Protein AF-A0A821NCU7-F1 (afdb_monomer_lite)

Secondary structure (DSSP, 8-state):
-HHHHHHHHS--SS--TTGGGTHHHHHHHHHHHHHHHHHHHHHHHH-TTTTTGGGGHHHHHHHHHHHHHTT-------PPPTTSTTSHHHHHHHHHHHHHHHHHH-S-S----------

Radius of gyration: 20.73 Å; chains: 1; bounding box: 46×31×50 Å

Structure (mmCIF, N/CA/C/O backbone):
data_AF-A0A821NCU7-F1
#
_entry.id   AF-A0A821NCU7-F1
#
loop_
_atom_site.group_PDB
_atom_site.id
_atom_site.type_symbol
_atom_site.label_atom_id
_atom_site.label_alt_id
_atom_site.label_comp_id
_atom_site.label_asym_id
_atom_site.label_entity_id
_atom_site.label_seq_id
_atom_site.pdbx_PDB_ins_code
_atom_site.Cartn_x
_atom_site.Cartn_y
_atom_site.Cartn_z
_atom_site.occupancy
_atom_site.B_iso_or_equiv
_atom_site.auth_seq_id
_atom_site.auth_comp_id
_atom_site.auth_asym_id
_atom_site.auth_atom_id
_atom_site.pdbx_PDB_model_num
ATOM 1 N N . MET A 1 1 ? 5.278 -7.206 11.286 1.00 78.31 1 MET A N 1
ATOM 2 C CA . MET A 1 1 ? 4.587 -5.955 11.686 1.00 78.31 1 MET A CA 1
ATOM 3 C C . MET A 1 1 ? 3.102 -5.988 11.331 1.00 78.31 1 MET A C 1
ATOM 5 O O . MET A 1 1 ? 2.288 -5.889 12.236 1.00 78.31 1 MET A O 1
ATOM 9 N N . LEU A 1 2 ? 2.745 -6.231 10.062 1.00 85.12 2 LEU A N 1
ATOM 10 C CA . LEU A 1 2 ? 1.350 -6.344 9.605 1.00 85.12 2 LEU A CA 1
ATOM 11 C C . LEU A 1 2 ? 0.506 -7.323 10.446 1.00 85.12 2 LEU A C 1
ATOM 13 O O . LEU A 1 2 ? -0.568 -6.961 10.904 1.00 85.12 2 LEU A O 1
ATOM 17 N N . GLN A 1 3 ? 1.008 -8.536 10.701 1.00 87.50 3 GLN A N 1
ATOM 18 C CA . GLN A 1 3 ? 0.285 -9.554 11.481 1.00 87.50 3 GLN A CA 1
ATOM 19 C C . GLN A 1 3 ? -0.026 -9.100 12.917 1.00 87.50 3 GLN A C 1
ATOM 21 O O . GLN A 1 3 ? -1.119 -9.343 13.418 1.00 87.50 3 GLN A O 1
ATOM 26 N N . PHE A 1 4 ? 0.905 -8.389 13.560 1.00 89.44 4 PHE A N 1
ATOM 27 C CA . PHE A 1 4 ? 0.710 -7.846 14.906 1.00 89.44 4 PHE A CA 1
ATOM 28 C C . PHE A 1 4 ? -0.384 -6.772 14.933 1.00 89.44 4 PHE A C 1
ATOM 30 O O . PHE A 1 4 ? -1.252 -6.784 15.805 1.00 89.44 4 PHE A O 1
ATOM 37 N N . TYR A 1 5 ? -0.368 -5.860 13.960 1.00 89.06 5 TYR A N 1
ATOM 38 C CA . TYR A 1 5 ? -1.393 -4.827 13.850 1.00 89.06 5 TYR A CA 1
ATOM 39 C C . TYR A 1 5 ? -2.756 -5.396 13.458 1.00 89.06 5 TYR A C 1
ATOM 41 O O . TYR A 1 5 ? -3.755 -5.012 14.056 1.00 89.06 5 TYR A O 1
ATOM 49 N N . SER A 1 6 ? -2.790 -6.368 12.544 1.00 87.69 6 SER A N 1
ATOM 50 C CA . SER A 1 6 ? -4.005 -7.111 12.198 1.00 87.69 6 SER A CA 1
ATOM 51 C C . SER A 1 6 ? -4.621 -7.751 13.444 1.00 87.69 6 SER A C 1
ATOM 53 O O . SER A 1 6 ? -5.773 -7.483 13.764 1.00 87.69 6 SER A O 1
ATOM 55 N N . TYR A 1 7 ? -3.824 -8.465 14.247 1.00 88.38 7 TYR A N 1
ATOM 56 C CA . TYR A 1 7 ? -4.281 -9.060 15.507 1.00 88.38 7 TYR A CA 1
ATOM 57 C C . TYR A 1 7 ? -4.882 -8.036 16.489 1.00 88.38 7 TYR A C 1
ATOM 59 O O . TYR A 1 7 ? -5.853 -8.356 17.182 1.00 88.38 7 TYR A O 1
ATOM 67 N N . ARG A 1 8 ? -4.331 -6.814 16.551 1.00 85.75 8 ARG A N 1
ATOM 68 C CA . ARG A 1 8 ? -4.850 -5.720 17.394 1.00 85.75 8 ARG A CA 1
ATOM 69 C C . ARG A 1 8 ? -6.126 -5.068 16.856 1.00 85.75 8 ARG A C 1
ATOM 71 O O . ARG A 1 8 ? -6.883 -4.546 17.668 1.00 85.75 8 ARG A O 1
ATOM 78 N N . LEU A 1 9 ? -6.337 -5.076 15.541 1.00 87.44 9 LEU A N 1
ATOM 79 C CA . LEU A 1 9 ? -7.515 -4.506 14.872 1.00 87.44 9 LEU A CA 1
ATOM 80 C C . LEU A 1 9 ? -8.685 -5.495 14.755 1.00 87.44 9 LEU A C 1
ATOM 82 O O . LEU A 1 9 ? -9.778 -5.109 14.355 1.00 87.44 9 LEU A O 1
ATOM 86 N N . VAL A 1 10 ? -8.479 -6.772 15.089 1.00 89.00 10 VAL A N 1
ATOM 87 C CA . VAL A 1 10 ? -9.566 -7.757 15.143 1.00 89.00 10 VAL A CA 1
ATOM 88 C C . VAL A 1 10 ? -10.556 -7.383 16.248 1.00 89.00 10 VAL A C 1
ATOM 90 O O . VAL A 1 10 ? -10.185 -7.288 17.423 1.00 89.00 10 VAL A O 1
ATOM 93 N N . ILE A 1 11 ? -11.828 -7.249 15.868 1.00 84.81 11 ILE A N 1
ATOM 94 C CA . ILE A 1 11 ? -12.949 -7.029 16.786 1.00 84.81 11 ILE A CA 1
ATOM 95 C C . ILE A 1 11 ? -13.164 -8.296 17.620 1.00 84.81 11 ILE A C 1
ATOM 97 O O . ILE A 1 11 ? -13.248 -9.404 17.091 1.00 84.81 11 ILE A O 1
ATOM 101 N N . ARG A 1 12 ? -13.255 -8.132 18.940 1.00 85.12 12 ARG A N 1
ATOM 102 C CA . ARG A 1 12 ? -13.517 -9.212 19.902 1.00 85.12 12 ARG A CA 1
ATOM 103 C C . ARG A 1 12 ? -14.671 -8.816 20.804 1.00 85.12 12 ARG A C 1
ATOM 105 O O . ARG A 1 12 ? -14.935 -7.631 20.979 1.00 85.12 12 ARG A O 1
ATOM 112 N N . GLN A 1 13 ? -15.306 -9.805 21.429 1.00 80.56 13 GLN A N 1
ATOM 113 C CA . GLN A 1 13 ? -16.381 -9.556 22.399 1.00 80.56 13 GLN A CA 1
ATOM 114 C C . GLN A 1 13 ? -15.888 -8.933 23.719 1.00 80.56 13 GLN A C 1
ATOM 116 O O . GLN A 1 13 ? -16.686 -8.508 24.545 1.00 80.56 13 GLN A O 1
ATOM 121 N N . THR A 1 14 ? -14.574 -8.847 23.923 1.00 83.38 14 THR A N 1
ATOM 122 C CA . THR A 1 14 ? -13.957 -8.178 25.073 1.00 83.38 14 THR A CA 1
ATOM 123 C C . THR A 1 14 ? -13.810 -6.677 24.836 1.00 83.38 14 THR A C 1
ATOM 125 O O . THR A 1 14 ? -13.490 -6.256 23.722 1.00 83.38 14 THR A O 1
ATOM 128 N N . PHE A 1 15 ? -13.928 -5.870 25.896 1.00 82.25 15 PHE A N 1
ATOM 129 C CA . PHE A 1 15 ? -13.665 -4.432 25.819 1.00 82.25 15 PHE A CA 1
ATOM 130 C C . PHE A 1 15 ? -12.249 -4.148 25.293 1.00 82.25 15 PHE A C 1
ATOM 132 O O . PHE A 1 15 ? -11.258 -4.666 25.808 1.00 82.25 15 PHE A O 1
ATOM 139 N N . SER A 1 16 ? -12.155 -3.308 24.262 1.00 82.31 16 SER A N 1
ATOM 140 C CA . SER A 1 16 ? -10.890 -2.892 23.663 1.00 82.31 16 SER A CA 1
ATOM 141 C C . SER A 1 16 ? -10.848 -1.375 23.571 1.00 82.31 16 SER A C 1
ATOM 143 O O . SER A 1 16 ? -11.503 -0.788 22.713 1.00 82.31 16 SER A O 1
ATOM 145 N N . ALA A 1 17 ? -10.044 -0.738 24.425 1.00 83.81 17 ALA A N 1
ATOM 146 C CA . ALA A 1 17 ? -9.926 0.721 24.485 1.00 83.81 17 ALA A CA 1
ATOM 147 C C . ALA A 1 17 ? -9.634 1.364 23.116 1.00 83.81 17 ALA A C 1
ATOM 149 O O . ALA A 1 17 ? -10.113 2.452 22.830 1.00 83.81 17 ALA A O 1
ATOM 150 N N . ILE A 1 18 ? -8.900 0.661 22.247 1.00 85.06 18 ILE A N 1
ATOM 151 C CA . ILE A 1 18 ? -8.548 1.115 20.896 1.00 85.06 18 ILE A CA 1
ATOM 152 C C . ILE A 1 18 ? -9.795 1.269 20.018 1.00 85.06 18 ILE A C 1
ATOM 154 O O . ILE A 1 18 ? -9.925 2.273 19.331 1.00 85.06 18 ILE A O 1
ATOM 158 N N . HIS A 1 19 ? -10.713 0.300 20.055 1.00 87.06 19 HIS A N 1
ATOM 159 C CA . HIS A 1 19 ? -11.906 0.289 19.203 1.00 87.06 19 HIS A CA 1
ATOM 160 C C . HIS A 1 19 ? -12.963 1.300 19.670 1.00 87.06 19 HIS A C 1
ATOM 162 O O . HIS A 1 19 ? -13.675 1.870 18.849 1.00 87.06 19 HIS A O 1
ATOM 168 N N . TYR A 1 20 ? -13.032 1.573 20.976 1.00 87.44 20 TYR A N 1
ATOM 169 C CA . TYR A 1 20 ? -13.967 2.549 21.548 1.00 87.44 20 TYR A CA 1
ATOM 170 C C . TYR A 1 20 ? -13.463 4.001 21.486 1.00 87.44 20 TYR A C 1
ATOM 172 O O . TYR A 1 20 ? -14.191 4.920 21.849 1.00 87.44 20 TYR A O 1
ATOM 180 N N . ALA A 1 21 ? -12.241 4.242 21.000 1.00 86.44 21 ALA A N 1
ATOM 181 C CA . ALA A 1 21 ? -11.626 5.570 20.993 1.00 86.44 21 ALA A CA 1
ATOM 182 C C . ALA A 1 21 ? -12.135 6.513 19.872 1.00 86.44 21 ALA A C 1
ATOM 184 O O . ALA A 1 21 ? -11.690 7.660 19.782 1.00 86.44 21 ALA A O 1
ATOM 185 N N . GLY A 1 22 ? -13.046 6.065 18.997 1.00 88.00 22 GLY A N 1
ATOM 186 C CA . GLY A 1 22 ? -13.684 6.908 17.974 1.00 88.00 22 GLY A CA 1
ATOM 187 C C . GLY A 1 22 ? -12.685 7.547 16.997 1.00 88.00 22 GLY A C 1
ATOM 188 O O . GLY A 1 22 ? -12.010 6.851 16.246 1.00 88.00 22 GLY A O 1
ATOM 189 N N . LYS A 1 23 ? -12.541 8.880 17.000 1.00 91.00 23 LYS A N 1
ATOM 190 C CA . LYS A 1 23 ? -11.585 9.586 16.114 1.00 91.00 23 LYS A CA 1
ATOM 191 C C . LYS A 1 23 ? -10.128 9.160 16.337 1.00 91.00 23 LYS A C 1
ATOM 193 O O . LYS A 1 23 ? -9.365 9.048 15.380 1.00 91.00 23 LYS A O 1
ATOM 198 N N . LEU A 1 24 ? -9.749 8.862 17.581 1.00 90.88 24 LEU A N 1
ATOM 199 C CA . LEU A 1 24 ? -8.412 8.348 17.906 1.00 90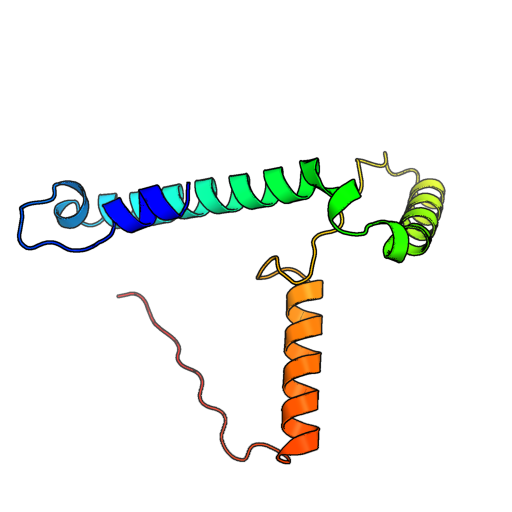.88 24 LEU A CA 1
ATOM 200 C C . LEU A 1 24 ? -8.164 6.972 17.272 1.00 90.88 24 LEU A C 1
ATOM 202 O O . LEU A 1 24 ? -7.036 6.668 16.893 1.00 90.88 24 LEU A O 1
ATOM 206 N N . PHE A 1 25 ? -9.212 6.158 17.104 1.00 89.81 25 PHE A N 1
ATOM 207 C CA . PHE A 1 25 ? -9.115 4.881 16.397 1.00 89.81 25 PHE A CA 1
ATOM 208 C C . PHE A 1 25 ? -8.793 5.083 14.914 1.00 89.81 25 PHE A C 1
ATOM 210 O O . PHE A 1 25 ? -7.908 4.419 14.380 1.00 89.81 25 PHE A O 1
ATOM 217 N N . GLN A 1 26 ? -9.452 6.044 14.261 1.00 90.69 26 GLN A N 1
ATOM 218 C CA . GLN A 1 26 ? -9.179 6.381 12.860 1.00 90.69 26 GLN A CA 1
ATOM 219 C C . GLN A 1 26 ? -7.731 6.856 12.676 1.00 90.69 26 GLN A C 1
ATOM 221 O O . GLN A 1 26 ? -7.027 6.365 11.795 1.00 90.69 26 GLN A O 1
ATOM 226 N N . GLN A 1 27 ? -7.251 7.743 13.554 1.00 92.75 27 GLN A N 1
ATOM 227 C CA . GLN A 1 27 ? -5.857 8.193 13.534 1.00 92.75 27 GLN A CA 1
ATOM 228 C C . GLN A 1 27 ? -4.879 7.031 13.755 1.00 92.75 27 GLN A C 1
ATOM 230 O O . GLN A 1 27 ? -3.869 6.932 13.059 1.00 92.75 27 GLN A O 1
ATOM 235 N N . TYR A 1 28 ? -5.192 6.127 14.688 1.00 91.06 28 TYR A N 1
ATOM 236 C CA . TYR A 1 28 ? -4.394 4.931 14.934 1.00 91.06 28 TYR A CA 1
ATOM 237 C C . TYR A 1 28 ? -4.297 4.040 13.689 1.00 91.06 28 TYR A C 1
ATOM 239 O O . TYR A 1 28 ? -3.202 3.594 13.358 1.00 91.06 28 TYR A O 1
ATOM 247 N N . ILE A 1 29 ? -5.402 3.816 12.968 1.00 91.31 29 ILE A N 1
ATOM 248 C CA . ILE A 1 29 ? -5.397 3.030 11.723 1.00 91.31 29 ILE A CA 1
ATOM 249 C C . ILE A 1 29 ? -4.456 3.654 10.687 1.00 91.31 29 ILE A C 1
ATOM 251 O O . ILE A 1 29 ? -3.634 2.944 10.107 1.00 91.31 29 ILE A O 1
ATOM 255 N N . VAL A 1 30 ? -4.548 4.970 10.473 1.00 92.94 30 VAL A N 1
ATOM 256 C CA . VAL A 1 30 ? -3.707 5.675 9.495 1.00 92.94 30 VAL A CA 1
ATOM 257 C C . VAL A 1 30 ? -2.228 5.585 9.878 1.00 92.94 30 VAL A C 1
ATOM 259 O O . VAL A 1 30 ? -1.397 5.239 9.041 1.00 92.94 30 VAL A O 1
ATOM 262 N N . ASP A 1 31 ? -1.889 5.818 11.146 1.00 92.81 31 ASP A N 1
ATOM 263 C CA . ASP A 1 31 ? -0.508 5.727 11.637 1.00 92.81 31 ASP A CA 1
ATOM 264 C C . ASP A 1 31 ? 0.062 4.302 11.499 1.00 92.81 31 ASP A C 1
ATOM 266 O O . ASP A 1 31 ? 1.186 4.094 11.036 1.00 92.81 31 ASP A O 1
ATOM 270 N N . VAL A 1 32 ? -0.741 3.288 11.828 1.00 92.44 32 VAL A N 1
ATOM 271 C CA . VAL A 1 32 ? -0.391 1.873 11.648 1.00 92.44 32 VAL A CA 1
ATOM 272 C C . VAL A 1 32 ? -0.154 1.523 10.178 1.00 92.44 32 VAL A C 1
ATOM 274 O O . VAL A 1 32 ? 0.799 0.797 9.865 1.00 92.44 32 VAL A O 1
ATOM 277 N N . TYR A 1 33 ? -0.994 2.034 9.278 1.00 90.31 33 TYR A N 1
ATOM 278 C CA . TYR A 1 33 ? -0.842 1.842 7.840 1.00 90.31 33 TYR A CA 1
ATOM 279 C C . TYR A 1 33 ? 0.476 2.444 7.344 1.00 90.31 33 TYR A C 1
ATOM 281 O O . TYR A 1 33 ? 1.288 1.728 6.759 1.00 90.31 33 TYR A O 1
ATOM 289 N N . VAL A 1 34 ? 0.748 3.712 7.671 1.00 92.19 34 VAL A N 1
ATOM 290 C CA . VAL A 1 34 ? 1.984 4.406 7.270 1.00 92.19 34 VAL A CA 1
ATOM 291 C C . VAL A 1 34 ? 3.223 3.677 7.794 1.00 92.19 34 VAL A C 1
ATOM 293 O O . VAL A 1 34 ? 4.170 3.452 7.042 1.00 92.19 34 VAL A O 1
ATOM 296 N N . LYS A 1 35 ? 3.212 3.222 9.054 1.00 92.69 35 LYS A N 1
ATOM 297 C CA . LYS A 1 35 ? 4.311 2.424 9.632 1.00 92.69 35 LYS A CA 1
ATOM 298 C C . LYS A 1 35 ? 4.535 1.114 8.887 1.00 92.69 35 LYS A C 1
ATOM 300 O O . LYS A 1 35 ? 5.677 0.709 8.663 1.00 92.69 35 LYS A O 1
ATOM 305 N N . THR A 1 36 ? 3.453 0.441 8.513 1.00 91.50 36 THR A N 1
ATOM 306 C CA . THR A 1 36 ? 3.533 -0.832 7.797 1.00 91.50 36 THR A CA 1
ATOM 307 C C . THR A 1 36 ? 4.065 -0.638 6.381 1.00 91.50 36 THR A C 1
ATOM 309 O O . THR A 1 36 ? 4.966 -1.371 5.971 1.00 91.50 36 THR A O 1
ATOM 312 N N . GLU A 1 37 ? 3.576 0.370 5.660 1.00 88.62 37 GLU A N 1
ATOM 313 C CA . GLU A 1 37 ? 4.052 0.704 4.315 1.00 88.62 37 GLU A CA 1
ATOM 314 C C . GLU A 1 37 ? 5.512 1.158 4.320 1.00 88.62 37 GLU A C 1
ATOM 316 O O . GLU A 1 37 ? 6.307 0.684 3.508 1.00 88.62 37 GLU A O 1
ATOM 321 N N . GLN A 1 38 ? 5.922 1.963 5.303 1.00 90.50 38 GLN A N 1
ATOM 322 C CA . GLN A 1 38 ? 7.323 2.341 5.473 1.00 90.50 38 GLN A CA 1
ATOM 323 C C . GLN A 1 38 ? 8.228 1.117 5.665 1.00 90.50 38 GLN A C 1
ATOM 325 O O . GLN A 1 38 ? 9.321 1.051 5.103 1.00 90.50 38 GLN A O 1
ATOM 330 N N . ASN A 1 39 ? 7.773 0.119 6.428 1.00 90.38 39 ASN A N 1
ATOM 331 C CA . ASN A 1 39 ? 8.518 -1.121 6.628 1.00 90.38 39 ASN A CA 1
ATOM 332 C C . ASN A 1 39 ? 8.625 -1.941 5.326 1.00 90.38 39 ASN A C 1
ATOM 334 O O . ASN A 1 39 ? 9.694 -2.453 4.996 1.00 90.38 39 ASN A O 1
ATOM 338 N N . ARG A 1 40 ? 7.553 -2.002 4.524 1.00 87.56 40 ARG A N 1
ATOM 339 C CA . ARG A 1 40 ? 7.582 -2.640 3.194 1.00 87.56 40 ARG A CA 1
ATOM 340 C C . ARG A 1 40 ? 8.551 -1.930 2.248 1.00 87.56 40 ARG A C 1
ATOM 342 O O . ARG A 1 40 ? 9.354 -2.589 1.590 1.00 87.56 40 ARG A O 1
ATOM 349 N N . LEU A 1 41 ? 8.536 -0.598 2.214 1.00 87.12 41 LEU A N 1
ATOM 350 C CA . LEU A 1 41 ? 9.481 0.195 1.423 1.00 87.12 41 LEU A CA 1
ATOM 351 C C . LEU A 1 41 ? 10.928 -0.015 1.882 1.00 87.12 41 LEU A C 1
ATOM 353 O O . LEU A 1 41 ? 11.819 -0.193 1.050 1.00 87.12 41 LEU A O 1
ATOM 357 N N . ALA A 1 42 ? 11.171 -0.061 3.194 1.00 89.38 42 ALA A N 1
ATOM 358 C CA . ALA A 1 42 ? 12.486 -0.370 3.748 1.00 89.38 42 ALA A CA 1
ATOM 359 C C . ALA A 1 42 ? 12.961 -1.771 3.330 1.00 89.38 42 ALA A C 1
ATOM 361 O O . ALA A 1 42 ? 14.111 -1.928 2.914 1.00 89.38 42 ALA A O 1
ATOM 362 N N . PHE A 1 43 ? 12.068 -2.764 3.351 1.00 87.12 43 PHE A N 1
ATOM 363 C CA . PHE A 1 43 ? 12.357 -4.108 2.860 1.00 87.12 43 PHE A CA 1
ATOM 364 C C . PHE A 1 43 ? 12.745 -4.098 1.376 1.00 87.12 43 PHE A C 1
ATOM 366 O O . PHE A 1 43 ? 13.770 -4.677 1.015 1.00 87.12 43 PHE A O 1
ATOM 373 N N . HIS A 1 44 ? 11.986 -3.401 0.524 1.00 84.56 44 HIS A N 1
ATOM 374 C CA . HIS A 1 44 ? 12.319 -3.264 -0.895 1.00 84.56 44 HIS A CA 1
ATOM 375 C C . HIS A 1 44 ? 13.653 -2.546 -1.107 1.00 84.56 44 HIS A C 1
ATOM 377 O O . HIS A 1 44 ? 14.415 -2.938 -1.983 1.00 84.56 44 HIS A O 1
ATOM 383 N N . ARG A 1 45 ? 13.978 -1.532 -0.299 1.00 83.44 45 ARG A N 1
ATOM 384 C CA . ARG A 1 45 ? 15.258 -0.809 -0.369 1.00 83.44 45 ARG A CA 1
ATOM 385 C C . ARG A 1 45 ? 16.456 -1.691 -0.006 1.00 83.44 45 ARG A C 1
ATOM 387 O O . ARG A 1 45 ? 17.506 -1.568 -0.633 1.00 83.44 45 ARG A O 1
ATOM 394 N N . GLN A 1 46 ? 16.316 -2.555 0.998 1.00 85.00 46 GLN A N 1
ATOM 395 C CA . GLN A 1 46 ? 17.403 -3.410 1.490 1.00 85.00 46 GLN A CA 1
ATOM 396 C C . GLN A 1 46 ? 17.592 -4.673 0.638 1.00 85.00 46 GLN A C 1
ATOM 398 O O . GLN A 1 46 ? 18.726 -5.066 0.371 1.00 85.00 46 GLN A O 1
ATOM 403 N N . ASN A 1 47 ? 16.503 -5.267 0.144 1.00 83.06 47 ASN A N 1
ATOM 404 C CA . ASN A 1 47 ? 16.520 -6.557 -0.555 1.00 83.06 47 ASN A CA 1
ATOM 405 C C . ASN A 1 47 ? 16.547 -6.446 -2.086 1.00 83.06 47 ASN A C 1
ATOM 407 O O . ASN A 1 47 ? 16.213 -7.406 -2.776 1.00 83.06 47 ASN A O 1
ATOM 411 N N . GLN A 1 48 ? 16.971 -5.302 -2.636 1.00 74.81 48 GLN A N 1
ATOM 412 C CA . GLN A 1 48 ? 17.040 -5.084 -4.087 1.00 74.81 48 GLN A CA 1
ATOM 413 C C . GLN A 1 48 ? 17.799 -6.197 -4.826 1.00 74.81 48 GLN A C 1
ATOM 415 O O . GLN A 1 48 ? 17.317 -6.698 -5.833 1.00 74.81 48 GLN A O 1
ATOM 420 N N . LYS A 1 49 ? 18.939 -6.665 -4.301 1.00 71.38 49 LYS A N 1
ATOM 421 C CA . LYS A 1 49 ? 19.728 -7.730 -4.952 1.00 71.38 49 LYS A CA 1
ATOM 422 C C . LYS A 1 49 ? 18.929 -9.031 -5.127 1.00 71.38 49 LYS A C 1
ATOM 424 O O . LYS A 1 49 ? 18.976 -9.645 -6.185 1.00 71.38 49 LYS A O 1
ATOM 429 N N . THR A 1 50 ? 18.146 -9.410 -4.120 1.00 69.81 50 THR A N 1
ATOM 430 C CA . THR A 1 50 ? 17.338 -10.640 -4.112 1.00 69.81 50 THR A CA 1
ATOM 431 C C . THR A 1 50 ? 16.092 -10.531 -4.993 1.00 69.81 50 THR A C 1
ATOM 433 O O . THR A 1 50 ? 15.616 -11.533 -5.519 1.00 69.81 50 THR A O 1
ATOM 436 N N . LEU A 1 51 ? 15.576 -9.316 -5.215 1.00 67.00 51 LEU A N 1
ATOM 437 C CA . LEU A 1 51 ? 14.393 -9.050 -6.047 1.00 67.00 51 LEU A CA 1
ATOM 438 C C . LEU A 1 51 ? 14.660 -9.168 -7.564 1.00 67.00 51 LEU A C 1
ATOM 440 O O . LEU A 1 51 ? 13.874 -8.664 -8.363 1.00 67.00 51 LEU A O 1
ATOM 444 N N . ARG A 1 52 ? 15.739 -9.860 -7.967 1.00 63.75 52 ARG A N 1
ATOM 445 C CA . ARG A 1 52 ? 16.174 -10.043 -9.364 1.00 63.75 52 ARG A CA 1
ATOM 446 C C . ARG A 1 52 ? 16.341 -8.715 -10.109 1.00 63.75 52 ARG A C 1
ATOM 448 O O . ARG A 1 52 ? 15.872 -8.548 -11.232 1.00 63.75 52 ARG A O 1
ATOM 455 N N . VAL A 1 53 ? 17.048 -7.773 -9.484 1.00 58.94 53 VAL A N 1
ATOM 456 C CA . VAL A 1 53 ? 17.438 -6.503 -10.125 1.00 58.94 53 VAL A CA 1
ATOM 457 C C . VAL A 1 53 ? 18.323 -6.712 -11.357 1.00 58.94 53 VAL A C 1
ATOM 459 O O . VAL A 1 53 ? 18.368 -5.829 -12.201 1.00 58.94 53 VAL A O 1
ATOM 462 N N . GLU A 1 54 ? 18.935 -7.886 -11.528 1.00 56.66 54 GLU A N 1
ATOM 463 C CA . GLU A 1 54 ? 19.716 -8.255 -12.720 1.00 56.66 54 GLU A CA 1
ATOM 464 C C . GLU A 1 54 ? 18.927 -8.087 -14.032 1.00 56.66 54 GLU A C 1
ATOM 466 O O . GLU A 1 54 ? 19.470 -7.573 -15.005 1.00 56.66 54 GLU A O 1
ATOM 471 N N . LEU A 1 55 ? 17.619 -8.392 -14.050 1.00 61.56 55 LEU A N 1
ATOM 472 C CA . LEU A 1 55 ? 16.765 -8.157 -15.230 1.00 61.56 55 LEU A CA 1
ATOM 473 C C . LEU A 1 55 ? 16.627 -6.659 -15.564 1.00 61.56 55 LEU A C 1
ATOM 475 O O . LEU A 1 55 ? 16.346 -6.278 -16.695 1.00 61.56 55 LEU A O 1
ATOM 479 N N . TYR A 1 56 ? 16.811 -5.804 -14.563 1.00 64.69 56 TYR A N 1
ATOM 480 C CA . TYR A 1 56 ? 16.641 -4.360 -14.653 1.00 64.69 56 TYR A CA 1
ATOM 481 C C . TYR A 1 56 ? 17.970 -3.607 -14.661 1.00 64.69 56 TYR A C 1
ATOM 483 O O . TYR A 1 56 ? 17.956 -2.379 -14.644 1.00 64.69 56 TYR A O 1
ATOM 491 N N . GLN A 1 57 ? 19.105 -4.308 -14.699 1.00 64.44 57 GLN A N 1
ATOM 492 C CA . GLN A 1 57 ? 20.425 -3.687 -14.703 1.00 64.44 57 GLN A CA 1
ATOM 493 C C . GLN A 1 57 ? 20.599 -2.782 -15.930 1.00 64.44 57 GLN A C 1
ATOM 495 O O . GLN A 1 57 ? 20.962 -1.626 -15.770 1.00 64.44 57 GLN A O 1
ATOM 500 N N . GLY A 1 58 ? 20.149 -3.223 -17.111 1.00 69.88 58 GLY A N 1
ATOM 501 C CA . GLY A 1 58 ? 20.152 -2.379 -18.314 1.00 69.88 58 GLY A CA 1
ATOM 502 C C . GLY A 1 58 ? 19.265 -1.127 -18.211 1.00 69.88 58 GLY A C 1
ATOM 503 O O . GLY A 1 58 ? 19.615 -0.079 -18.744 1.00 69.88 58 GLY A O 1
ATOM 504 N N . LEU A 1 59 ? 18.144 -1.195 -17.480 1.00 69.31 59 LEU A N 1
ATOM 505 C CA . LEU A 1 59 ? 17.305 -0.020 -17.204 1.00 69.31 59 LEU A CA 1
ATOM 506 C C . LEU A 1 59 ? 18.006 0.939 -16.229 1.00 69.31 59 LEU A C 1
ATOM 508 O O . LEU A 1 59 ? 17.931 2.152 -16.394 1.00 69.31 59 LEU A O 1
ATOM 512 N N . MET A 1 60 ? 18.681 0.397 -15.214 1.00 68.50 60 MET A N 1
ATOM 513 C CA . MET A 1 60 ? 19.451 1.180 -14.246 1.00 68.50 60 MET A CA 1
ATOM 514 C C . MET A 1 60 ? 20.637 1.882 -14.907 1.00 68.50 60 MET A C 1
ATOM 516 O O . MET A 1 60 ? 20.891 3.038 -14.588 1.00 68.50 60 MET A O 1
ATOM 520 N N . ASP A 1 61 ? 21.310 1.216 -15.845 1.00 70.88 61 ASP A N 1
ATOM 521 C CA . ASP A 1 61 ? 22.426 1.778 -16.609 1.00 70.88 61 ASP A CA 1
ATOM 522 C C . ASP A 1 61 ? 21.946 2.902 -17.543 1.00 70.88 61 ASP A C 1
ATOM 524 O O . ASP A 1 61 ? 22.586 3.947 -17.641 1.00 70.88 61 ASP A O 1
ATOM 528 N N . HIS A 1 62 ? 20.776 2.741 -18.174 1.00 71.00 62 HIS A N 1
ATOM 529 C CA . HIS A 1 62 ? 20.159 3.797 -18.979 1.00 71.00 62 HIS A CA 1
ATOM 530 C C . HIS A 1 62 ? 19.779 5.025 -18.139 1.00 71.00 62 HIS A C 1
ATOM 532 O O . HIS A 1 62 ? 20.161 6.139 -18.486 1.00 71.00 62 HIS A O 1
ATOM 538 N N . LEU A 1 63 ? 19.110 4.819 -16.999 1.00 70.56 63 LEU A N 1
ATOM 539 C CA . LEU A 1 63 ? 18.758 5.903 -16.076 1.00 70.56 63 LEU A CA 1
ATOM 540 C C . LEU A 1 63 ? 20.003 6.587 -15.497 1.00 70.56 63 LEU A C 1
ATOM 542 O O . LEU A 1 63 ? 20.016 7.803 -15.341 1.00 70.56 63 LEU A O 1
ATOM 546 N N . ALA A 1 64 ? 21.064 5.830 -15.197 1.00 68.81 64 ALA A N 1
ATOM 547 C CA . ALA A 1 64 ? 22.332 6.400 -14.755 1.00 68.81 64 ALA A CA 1
ATOM 548 C C . ALA A 1 64 ? 22.925 7.325 -15.830 1.00 68.81 64 ALA A C 1
ATOM 550 O O . ALA A 1 64 ? 23.329 8.442 -15.510 1.00 68.81 64 ALA A O 1
ATOM 551 N N . ASN A 1 65 ? 22.899 6.915 -17.101 1.00 70.69 65 ASN A N 1
ATOM 552 C CA . ASN A 1 65 ? 23.359 7.749 -18.212 1.00 70.69 65 ASN A CA 1
ATOM 553 C C . ASN A 1 65 ? 22.508 9.018 -18.385 1.00 70.69 65 ASN A C 1
ATOM 555 O O . ASN A 1 65 ? 23.073 10.091 -18.572 1.00 70.69 65 ASN A O 1
ATOM 559 N N . GLU A 1 66 ? 21.180 8.935 -18.258 1.00 66.94 66 GLU A N 1
ATOM 560 C CA . GLU A 1 66 ? 20.299 10.115 -18.293 1.00 66.94 66 GLU A CA 1
ATOM 561 C C . GLU A 1 66 ? 20.584 11.084 -17.136 1.00 66.94 66 GLU A C 1
ATOM 563 O O . GLU A 1 66 ? 20.698 12.289 -17.349 1.00 66.94 66 GLU A O 1
ATOM 568 N N . THR A 1 67 ? 20.813 10.578 -15.919 1.00 61.38 67 THR A N 1
ATOM 569 C CA . THR A 1 67 ? 21.147 11.442 -14.770 1.00 61.38 67 THR A CA 1
ATOM 570 C C . THR A 1 67 ? 22.501 12.142 -14.902 1.00 61.38 67 THR A C 1
ATOM 572 O O . THR A 1 67 ? 22.669 13.242 -14.381 1.00 61.38 67 THR A O 1
ATOM 575 N N . VAL A 1 68 ? 23.458 11.533 -15.615 1.00 62.06 68 VAL A N 1
ATOM 576 C CA . VAL A 1 68 ? 24.752 12.155 -15.942 1.00 62.06 68 VAL A CA 1
ATOM 577 C C . VAL A 1 68 ? 24.572 13.291 -16.953 1.00 62.06 68 VAL A C 1
ATOM 579 O O . VAL A 1 68 ? 25.280 14.290 -16.866 1.00 62.06 68 VAL A O 1
ATOM 582 N N . ILE A 1 69 ? 23.615 13.163 -17.877 1.00 61.53 69 ILE A N 1
ATOM 583 C CA . ILE A 1 69 ? 23.302 14.188 -18.884 1.00 61.53 69 ILE A CA 1
ATOM 584 C C . ILE A 1 69 ? 22.626 15.414 -18.245 1.00 61.53 69 ILE A C 1
ATOM 586 O O . ILE A 1 69 ? 22.870 16.534 -18.685 1.00 61.53 69 ILE A O 1
ATOM 590 N N . GLU A 1 70 ? 21.817 15.228 -17.197 1.00 67.19 70 GLU A N 1
ATOM 591 C CA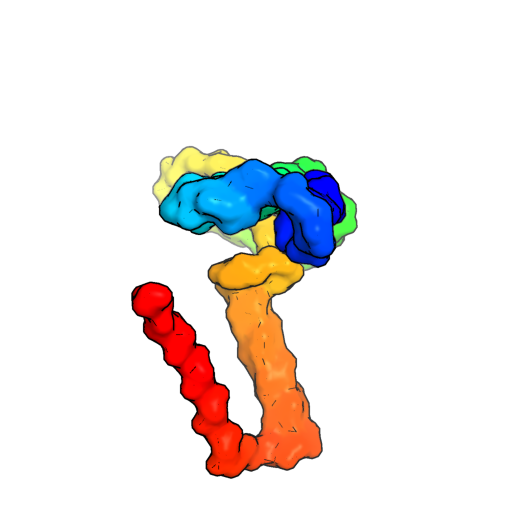 . GLU A 1 70 ? 21.045 16.312 -16.564 1.00 67.19 70 GLU A CA 1
ATOM 592 C C . GLU A 1 70 ? 21.694 16.934 -15.301 1.00 67.19 70 GLU A C 1
ATOM 594 O O . GLU A 1 70 ? 21.046 17.716 -14.607 1.00 67.19 70 GLU A O 1
ATOM 599 N N . GLU A 1 71 ? 22.949 16.596 -14.963 1.00 60.16 71 GLU A N 1
ATOM 600 C CA . GLU A 1 71 ? 23.685 17.074 -13.763 1.00 60.16 71 GLU A CA 1
ATOM 601 C C . GLU A 1 71 ? 22.938 16.911 -12.413 1.00 60.16 71 GLU A C 1
ATOM 603 O O . GLU A 1 71 ? 23.305 17.494 -11.384 1.00 60.16 71 GLU A O 1
ATOM 608 N N . LEU A 1 72 ? 21.897 16.078 -12.362 1.00 60.53 72 LEU A N 1
ATOM 609 C CA . LEU A 1 72 ? 21.168 15.787 -11.134 1.00 60.53 72 LEU A CA 1
ATOM 610 C C . LEU A 1 72 ? 22.007 14.863 -10.250 1.00 60.53 72 LEU A C 1
ATOM 612 O O . LEU A 1 72 ? 22.389 13.765 -10.652 1.00 60.53 72 LEU A O 1
ATOM 616 N N . LYS A 1 73 ? 22.254 15.276 -8.997 1.00 54.62 73 LYS A N 1
ATOM 617 C CA . LYS A 1 73 ? 22.883 14.418 -7.979 1.00 54.62 73 LYS A CA 1
ATOM 618 C C . LYS A 1 73 ? 22.063 13.139 -7.824 1.00 54.62 73 LYS A C 1
ATOM 620 O O . LYS A 1 73 ? 21.033 13.122 -7.149 1.00 54.62 73 LYS A O 1
ATOM 625 N N . SER A 1 74 ? 22.544 12.067 -8.441 1.00 55.75 74 SER A N 1
ATOM 626 C CA . SER A 1 74 ? 21.888 10.771 -8.476 1.00 55.75 74 SER A CA 1
ATOM 627 C C . SER A 1 74 ? 21.818 10.189 -7.063 1.00 55.75 74 SER A C 1
ATOM 629 O O . SER A 1 74 ? 22.794 9.655 -6.529 1.00 55.75 74 SER A O 1
ATOM 631 N N . GLY A 1 75 ? 20.649 10.299 -6.431 1.00 64.44 75 GLY A N 1
ATOM 632 C CA . GLY A 1 75 ? 20.308 9.455 -5.293 1.00 64.44 75 GLY A CA 1
ATOM 633 C C . GLY A 1 75 ? 20.325 7.980 -5.708 1.00 64.44 75 GLY A C 1
ATOM 634 O O . GLY A 1 75 ? 20.301 7.643 -6.890 1.00 64.44 75 GLY A O 1
ATOM 635 N N . ARG A 1 76 ? 20.353 7.061 -4.737 1.00 65.69 76 ARG A N 1
ATOM 636 C CA . ARG A 1 76 ? 20.267 5.629 -5.051 1.00 65.69 76 ARG A CA 1
ATOM 637 C C . ARG A 1 76 ? 18.911 5.340 -5.701 1.00 65.69 76 ARG A C 1
ATOM 639 O O . ARG A 1 76 ? 17.894 5.388 -5.012 1.00 65.69 76 ARG A O 1
ATOM 646 N N . VAL A 1 77 ? 18.910 5.016 -6.992 1.00 68.81 77 VAL A N 1
ATOM 647 C CA . VAL A 1 77 ? 17.707 4.598 -7.718 1.00 68.81 77 VAL A CA 1
ATOM 648 C C . VAL A 1 77 ? 17.222 3.277 -7.111 1.00 68.81 77 VAL A C 1
ATOM 650 O O . VAL A 1 77 ? 17.975 2.307 -6.997 1.00 68.81 77 VAL A O 1
ATOM 653 N N . ILE A 1 78 ? 15.980 3.257 -6.627 1.00 71.12 78 ILE A N 1
ATOM 654 C CA . ILE A 1 78 ? 15.347 2.071 -6.043 1.00 71.12 78 ILE A CA 1
ATOM 655 C C . ILE A 1 78 ? 14.198 1.693 -6.958 1.00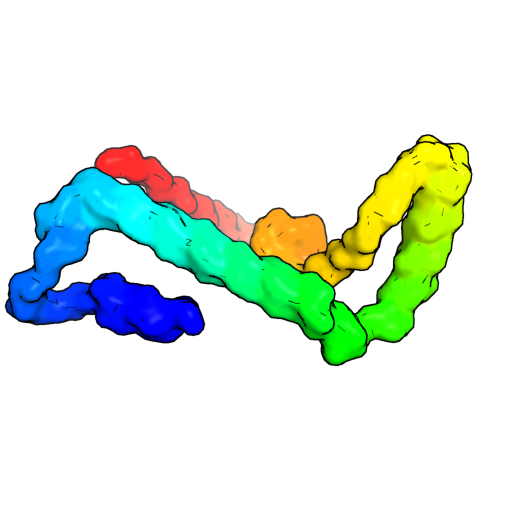 71.12 78 ILE A C 1
ATOM 657 O O . ILE A 1 78 ? 13.247 2.452 -7.130 1.00 71.12 78 ILE A O 1
ATOM 661 N N . ILE A 1 79 ? 14.276 0.495 -7.521 1.00 74.38 79 ILE A N 1
ATOM 662 C CA . ILE A 1 79 ? 13.208 -0.042 -8.344 1.00 74.38 79 ILE A CA 1
ATOM 663 C C . ILE A 1 79 ? 12.132 -0.632 -7.435 1.00 74.38 79 ILE A C 1
ATOM 665 O O . ILE A 1 79 ? 12.378 -1.580 -6.686 1.00 74.38 79 ILE A O 1
ATOM 669 N N . LEU A 1 80 ? 10.921 -0.087 -7.517 1.00 81.06 80 LEU A N 1
ATOM 670 C CA . LEU A 1 80 ? 9.761 -0.672 -6.857 1.00 81.06 80 LEU A CA 1
ATOM 671 C C . LEU A 1 80 ? 9.155 -1.757 -7.760 1.00 81.06 80 LEU A C 1
ATOM 673 O O . LEU A 1 80 ? 8.835 -1.470 -8.915 1.00 81.06 80 LEU A O 1
ATOM 677 N N . PRO A 1 81 ? 9.006 -3.000 -7.273 1.00 78.62 81 PRO A N 1
ATOM 678 C CA . PRO A 1 81 ? 8.328 -4.054 -8.020 1.00 78.62 81 PRO A CA 1
ATOM 679 C C . PRO A 1 81 ? 6.828 -3.759 -8.152 1.00 78.62 81 PRO A C 1
ATOM 681 O O . PRO A 1 81 ? 6.262 -2.985 -7.383 1.00 78.62 81 PRO A O 1
ATOM 684 N N . SER A 1 82 ? 6.153 -4.437 -9.080 1.00 80.50 82 SER A N 1
ATOM 685 C CA . SER A 1 82 ? 4.694 -4.348 -9.251 1.00 80.50 82 SER A CA 1
ATOM 686 C C . SER A 1 82 ? 3.891 -4.830 -8.036 1.00 80.50 82 SER A C 1
ATOM 688 O O . SER A 1 82 ? 2.727 -4.477 -7.889 1.00 80.50 82 SER A O 1
ATOM 690 N N . SER A 1 83 ? 4.514 -5.572 -7.112 1.00 79.56 83 SER A N 1
ATOM 691 C CA . SER A 1 83 ? 3.912 -5.926 -5.821 1.00 79.56 83 SER A CA 1
ATOM 692 C C . SER A 1 83 ? 3.687 -4.720 -4.895 1.00 79.56 83 SER A C 1
ATOM 694 O O . SER A 1 83 ? 2.989 -4.842 -3.885 1.00 79.56 83 SER A O 1
ATOM 696 N N . PHE A 1 84 ? 4.311 -3.573 -5.185 1.00 84.50 84 PHE A N 1
ATOM 697 C CA . PHE A 1 84 ? 4.070 -2.321 -4.477 1.00 84.50 84 PHE A CA 1
ATOM 698 C C . PHE A 1 84 ? 2.839 -1.614 -5.057 1.00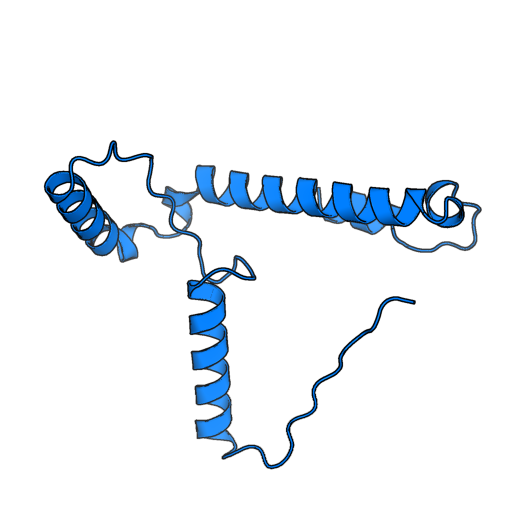 84.50 84 PHE A C 1
ATOM 700 O O . PHE A 1 84 ? 2.882 -1.050 -6.150 1.00 84.50 84 PHE A O 1
ATOM 707 N N . GLN A 1 85 ? 1.735 -1.653 -4.312 1.00 82.50 85 GLN A N 1
ATOM 708 C CA . GLN A 1 85 ? 0.451 -1.095 -4.736 1.00 82.50 85 GLN A CA 1
ATOM 709 C C . GLN A 1 85 ? 0.514 0.430 -4.892 1.00 82.50 85 GLN A C 1
ATOM 711 O O . GLN A 1 85 ? 1.165 1.117 -4.112 1.00 82.50 85 GLN A O 1
ATOM 716 N N . GLY A 1 86 ? -0.166 0.956 -5.912 1.00 82.31 86 GLY A N 1
ATOM 717 C CA . GLY A 1 86 ? -0.184 2.392 -6.223 1.00 82.31 86 GLY A CA 1
ATOM 718 C C . GLY A 1 86 ? 1.047 2.912 -6.978 1.00 82.31 86 GLY A C 1
ATOM 719 O O . GLY A 1 86 ? 1.057 4.066 -7.394 1.00 82.31 86 GLY A O 1
ATOM 720 N N . GLY A 1 87 ? 2.072 2.082 -7.202 1.00 85.06 87 GLY A N 1
ATOM 721 C CA . GLY A 1 87 ? 3.209 2.445 -8.050 1.00 85.06 87 GLY A CA 1
ATOM 722 C C . GLY A 1 87 ? 2.896 2.353 -9.555 1.00 85.06 87 GLY A C 1
ATOM 723 O O . GLY A 1 87 ? 2.011 1.588 -9.953 1.00 85.06 87 GLY A O 1
ATOM 724 N N . PRO A 1 88 ? 3.676 3.030 -10.425 1.00 84.06 88 PRO A N 1
ATOM 725 C CA . PRO A 1 88 ? 3.492 2.972 -11.881 1.00 84.06 88 PRO A CA 1
ATOM 726 C C . PRO A 1 88 ? 3.497 1.544 -12.440 1.00 84.06 88 PRO A C 1
ATOM 728 O O . PRO A 1 88 ? 2.678 1.192 -13.285 1.00 84.06 88 PRO A O 1
ATOM 731 N N . ARG A 1 89 ? 4.375 0.681 -11.912 1.00 83.56 89 ARG A N 1
ATOM 732 C CA . ARG A 1 89 ? 4.476 -0.722 -12.344 1.00 83.56 89 ARG A CA 1
ATOM 733 C C . ARG A 1 89 ? 3.292 -1.575 -11.900 1.00 83.56 89 ARG A C 1
ATOM 735 O O . ARG A 1 89 ? 2.887 -2.461 -12.642 1.00 83.56 89 ARG A O 1
ATOM 742 N N . ALA A 1 90 ? 2.731 -1.312 -10.719 1.00 88.00 90 ALA A N 1
ATOM 743 C CA . ALA A 1 90 ? 1.515 -1.993 -10.278 1.00 88.00 90 ALA A CA 1
ATOM 744 C C . ALA A 1 90 ? 0.336 -1.625 -11.181 1.00 88.00 90 ALA A C 1
ATOM 746 O O . ALA A 1 90 ? -0.408 -2.500 -11.607 1.00 88.00 90 ALA A O 1
ATOM 747 N N . MET A 1 91 ? 0.214 -0.346 -11.549 1.00 89.56 91 MET A N 1
ATOM 748 C CA . MET A 1 91 ? -0.810 0.105 -12.489 1.00 89.56 91 MET A CA 1
ATOM 749 C C . MET A 1 91 ? -0.640 -0.532 -13.875 1.00 89.56 91 MET A C 1
ATOM 751 O O . MET A 1 91 ? -1.615 -1.009 -14.452 1.00 89.56 91 MET A O 1
ATOM 755 N N . GLN A 1 92 ? 0.594 -0.599 -14.386 1.00 88.69 92 GLN A N 1
ATOM 756 C CA . GLN A 1 92 ? 0.890 -1.248 -15.664 1.00 88.69 92 GLN A CA 1
ATOM 757 C C . GLN A 1 92 ? 0.557 -2.744 -15.642 1.00 88.69 92 GLN A C 1
ATOM 759 O O . GLN A 1 92 ? -0.044 -3.242 -16.592 1.00 88.69 92 GLN A O 1
ATOM 764 N N . GLN A 1 93 ? 0.902 -3.454 -14.565 1.00 89.69 93 GLN A N 1
ATOM 765 C CA . GLN A 1 93 ? 0.557 -4.867 -14.432 1.00 89.69 93 GLN A CA 1
ATOM 766 C C . GLN A 1 93 ? -0.961 -5.069 -14.341 1.00 89.69 93 GLN A C 1
ATOM 768 O O . GLN A 1 93 ? -1.500 -5.880 -15.083 1.00 89.69 93 GLN A O 1
ATOM 773 N N . ASN A 1 94 ? -1.666 -4.279 -13.525 1.00 91.00 94 ASN A N 1
ATOM 774 C CA . ASN A 1 94 ? -3.127 -4.348 -13.431 1.00 91.00 94 ASN A CA 1
ATOM 775 C C . ASN A 1 94 ? -3.798 -4.114 -14.794 1.00 91.00 94 ASN A C 1
ATOM 777 O O . ASN A 1 94 ? -4.790 -4.763 -15.121 1.00 91.00 94 ASN A O 1
ATOM 781 N N . TYR A 1 95 ? -3.252 -3.202 -15.604 1.00 91.19 95 TYR A N 1
ATOM 782 C CA . TYR A 1 95 ? -3.722 -2.980 -16.967 1.00 91.19 95 TYR A CA 1
ATOM 783 C C . TYR A 1 95 ? -3.486 -4.201 -17.865 1.00 91.19 95 TYR A C 1
ATOM 785 O O . TYR A 1 95 ? -4.402 -4.629 -18.563 1.00 91.19 95 TYR A O 1
ATOM 793 N N . GLN A 1 96 ? -2.284 -4.784 -17.840 1.00 93.25 96 GLN A N 1
ATOM 794 C CA . GLN A 1 96 ? -1.968 -5.989 -18.614 1.00 93.25 96 GLN A CA 1
ATOM 795 C C . GLN A 1 96 ? -2.865 -7.168 -18.223 1.00 93.25 96 GLN A C 1
ATOM 797 O O . GLN A 1 96 ? -3.398 -7.842 -19.104 1.00 93.25 96 GLN A O 1
ATOM 802 N N . ASP A 1 97 ? -3.097 -7.365 -16.927 1.00 92.88 97 ASP A N 1
ATOM 803 C CA . ASP A 1 97 ? -3.989 -8.400 -16.408 1.00 92.88 97 ASP A CA 1
ATOM 804 C C . ASP A 1 97 ? -5.433 -8.164 -16.878 1.00 92.88 97 ASP A C 1
ATOM 806 O O . ASP A 1 97 ? -6.091 -9.085 -17.367 1.00 92.88 97 ASP A O 1
ATOM 810 N N . ALA A 1 98 ? -5.914 -6.918 -16.826 1.00 90.88 98 ALA A N 1
ATOM 811 C CA . ALA A 1 98 ? -7.226 -6.559 -17.357 1.00 90.88 98 ALA A CA 1
ATOM 812 C C . ALA A 1 98 ? -7.331 -6.838 -18.866 1.00 90.88 98 ALA A C 1
ATOM 814 O O . ALA A 1 98 ? -8.322 -7.411 -19.317 1.00 90.88 98 ALA A O 1
ATOM 815 N N . MET A 1 99 ? -6.307 -6.495 -19.653 1.00 93.75 99 MET A N 1
ATOM 816 C CA . MET A 1 99 ? -6.275 -6.786 -21.091 1.00 93.75 99 MET A CA 1
ATOM 817 C C . MET A 1 99 ? -6.249 -8.290 -21.376 1.00 93.75 99 MET A C 1
ATOM 819 O O . MET A 1 99 ? -6.926 -8.740 -22.298 1.00 93.75 99 MET A O 1
ATOM 823 N N . ALA A 1 100 ? -5.538 -9.084 -20.573 1.00 93.94 100 ALA A N 1
ATOM 824 C CA . ALA A 1 100 ? -5.528 -10.539 -20.699 1.00 93.94 100 ALA A CA 1
ATOM 825 C C . ALA A 1 100 ? -6.911 -11.151 -20.415 1.00 93.94 100 ALA A C 1
ATOM 827 O O . ALA A 1 100 ? -7.349 -12.064 -21.118 1.00 93.94 100 ALA A O 1
ATOM 828 N N . ILE A 1 101 ? -7.634 -10.617 -19.425 1.00 92.88 101 ILE A N 1
ATOM 829 C CA . ILE A 1 101 ? -9.020 -11.008 -19.135 1.00 92.88 101 ILE A CA 1
ATOM 830 C C . ILE A 1 101 ? -9.929 -10.662 -20.321 1.00 92.88 101 ILE A C 1
ATOM 832 O O . ILE A 1 101 ? -10.687 -11.521 -20.768 1.00 92.88 101 ILE A O 1
ATOM 836 N N . VAL A 1 102 ? -9.825 -9.445 -20.863 1.00 92.88 102 VAL A N 1
ATOM 837 C CA . VAL A 1 102 ? -10.610 -9.007 -22.031 1.00 92.88 102 VAL A CA 1
ATOM 838 C C . VAL A 1 102 ? -10.307 -9.858 -23.262 1.00 92.88 102 VAL A C 1
ATOM 840 O O . VAL A 1 102 ? -11.220 -10.226 -23.994 1.00 92.88 102 VAL A O 1
ATOM 843 N N . LEU A 1 103 ? -9.042 -10.216 -23.484 1.00 94.56 103 LEU A N 1
ATOM 844 C CA . LEU A 1 103 ? -8.647 -11.085 -24.589 1.00 94.56 103 LEU A CA 1
ATOM 845 C C . LEU A 1 103 ? -9.294 -12.473 -24.471 1.00 94.56 103 LEU A C 1
ATOM 847 O O . LEU A 1 103 ? -9.722 -13.040 -25.471 1.00 94.56 103 LEU A O 1
ATOM 851 N N . LYS A 1 104 ? -9.376 -13.018 -23.251 1.00 93.94 104 LYS A N 1
ATOM 852 C CA . LYS A 1 104 ? -9.907 -14.364 -23.001 1.00 93.94 104 LYS A CA 1
ATOM 853 C C . LYS A 1 104 ? -11.435 -14.427 -22.986 1.00 93.94 104 LYS A C 1
ATOM 855 O O . LYS A 1 104 ? -12.003 -15.395 -23.481 1.00 93.94 104 LYS A O 1
ATOM 860 N N . TYR A 1 105 ? -12.091 -13.440 -22.381 1.00 91.81 105 TYR A N 1
ATOM 861 C CA . TYR A 1 105 ? -13.537 -13.462 -22.120 1.00 91.81 105 TYR A CA 1
ATOM 862 C C . TYR A 1 105 ? -14.327 -12.447 -22.954 1.00 91.81 105 TYR A C 1
ATOM 864 O O . TYR A 1 105 ? -15.553 -12.401 -22.870 1.00 91.81 105 TYR A O 1
ATOM 872 N N . GLY A 1 106 ? -13.645 -11.657 -23.780 1.00 89.94 106 GLY A N 1
ATOM 873 C CA . GLY A 1 106 ? -14.246 -10.587 -24.558 1.00 89.94 106 GLY A CA 1
ATOM 874 C C . GLY A 1 106 ? -14.428 -9.296 -23.759 1.00 89.94 106 GLY A C 1
ATOM 875 O O . GLY A 1 106 ? -14.079 -9.178 -22.582 1.00 89.94 106 GLY A O 1
ATOM 876 N N . LYS A 1 107 ? -14.970 -8.283 -24.437 1.00 88.50 107 LYS A N 1
ATOM 877 C CA . LYS A 1 107 ? -15.204 -6.960 -23.854 1.00 88.50 107 LYS A CA 1
ATOM 878 C C . LYS A 1 107 ? -16.253 -7.044 -22.731 1.00 88.50 107 LYS A C 1
ATOM 880 O O . LYS A 1 107 ? -17.334 -7.582 -22.968 1.00 88.50 107 LYS A O 1
ATOM 885 N N . PRO A 1 108 ? -15.992 -6.472 -21.541 1.00 86.12 108 PRO A N 1
ATOM 886 C CA . PRO A 1 108 ? -16.989 -6.402 -20.484 1.00 86.12 108 PRO A CA 1
ATOM 887 C C . PRO A 1 108 ? -18.162 -5.517 -20.914 1.00 86.12 108 PRO A C 1
ATOM 889 O O . PRO A 1 108 ? -17.972 -4.433 -21.470 1.00 86.12 108 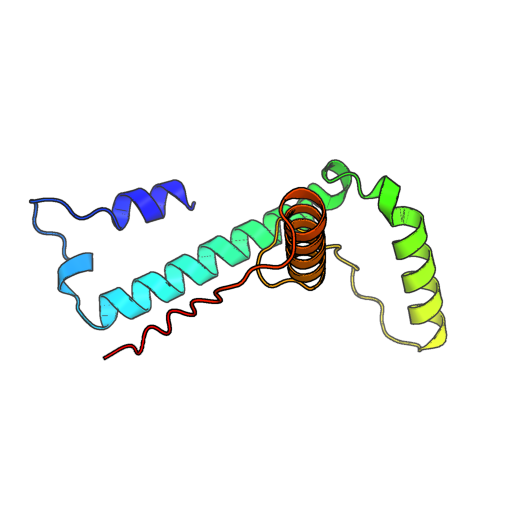PRO A O 1
ATOM 892 N N . TYR A 1 109 ? -19.376 -5.975 -20.620 1.00 86.88 109 TYR A N 1
ATOM 893 C CA . TYR A 1 109 ? -20.610 -5.229 -20.882 1.00 86.88 109 TYR A CA 1
ATOM 894 C C . TYR A 1 109 ? -21.017 -4.319 -19.717 1.00 86.88 109 TYR A C 1
ATOM 896 O O . TYR A 1 109 ? -21.768 -3.370 -19.916 1.00 86.88 109 TYR A O 1
ATOM 904 N N . LEU A 1 110 ? -20.515 -4.591 -18.510 1.00 84.94 110 LEU A N 1
ATOM 905 C CA . LEU A 1 110 ? -20.868 -3.878 -17.287 1.00 84.94 110 LEU A CA 1
ATOM 906 C C . LEU A 1 110 ? -19.601 -3.458 -16.538 1.00 84.94 110 LEU A C 1
ATOM 908 O O . LEU A 1 110 ? -18.717 -4.280 -16.301 1.00 84.94 110 LEU A O 1
ATOM 912 N N . PHE A 1 111 ? -19.539 -2.187 -16.148 1.00 81.56 111 PHE A N 1
ATOM 913 C CA . PHE A 1 111 ? -18.490 -1.631 -15.297 1.00 81.56 111 PHE A CA 1
ATOM 914 C C . PHE A 1 111 ? -19.147 -1.097 -14.022 1.00 81.56 111 PHE A C 1
ATOM 916 O O . PHE A 1 111 ? -19.954 -0.173 -14.091 1.00 81.56 111 PHE A O 1
ATOM 923 N N . ILE A 1 112 ? -18.842 -1.699 -12.869 1.00 83.81 112 ILE A N 1
ATOM 924 C CA . ILE A 1 112 ? -19.374 -1.267 -11.569 1.00 83.81 112 ILE A CA 1
ATOM 925 C C . ILE A 1 112 ? -18.248 -0.593 -10.790 1.00 83.81 112 ILE A C 1
ATOM 927 O O . ILE A 1 112 ? -17.218 -1.211 -10.523 1.00 83.81 112 ILE A O 1
ATOM 931 N N . THR A 1 113 ? -18.454 0.661 -10.396 1.00 82.50 113 THR A N 1
ATOM 932 C CA . THR A 1 113 ? -17.548 1.397 -9.507 1.00 82.50 113 THR A CA 1
ATOM 933 C C . THR A 1 113 ? -18.234 1.650 -8.173 1.00 82.50 113 THR A C 1
ATOM 935 O O . THR A 1 113 ? -19.298 2.263 -8.131 1.00 82.50 113 THR A O 1
ATOM 938 N N . PHE A 1 114 ? -17.614 1.204 -7.081 1.00 81.62 114 PHE A N 1
ATOM 939 C CA . PHE A 1 114 ? -18.064 1.500 -5.722 1.00 81.62 114 PHE A CA 1
ATOM 940 C C . PHE A 1 114 ? -17.251 2.667 -5.164 1.00 81.62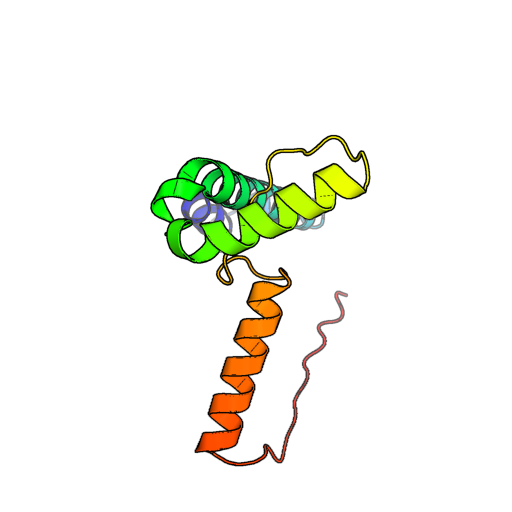 114 PHE A C 1
ATOM 942 O O . PHE A 1 114 ? -16.041 2.556 -4.978 1.00 81.62 114 PHE A O 1
ATOM 949 N N . THR A 1 115 ? -17.916 3.785 -4.891 1.00 78.00 115 THR A N 1
ATOM 950 C CA . THR A 1 115 ? -17.327 4.940 -4.207 1.00 78.00 115 THR A CA 1
ATOM 951 C C . THR A 1 115 ? -17.819 4.961 -2.766 1.00 78.00 115 THR A C 1
ATOM 953 O O . THR A 1 115 ? -18.994 5.228 -2.514 1.00 78.00 115 THR A O 1
ATOM 956 N N . CYS A 1 116 ? -16.939 4.670 -1.811 1.00 69.19 116 CYS A N 1
ATOM 957 C CA . CYS A 1 116 ? -17.250 4.845 -0.395 1.00 69.19 116 CYS A CA 1
ATOM 958 C C . CYS A 1 116 ? -17.069 6.323 -0.028 1.00 69.19 116 CYS A C 1
ATOM 960 O O . CYS A 1 116 ? -15.936 6.790 0.067 1.00 69.19 116 CYS A O 1
ATOM 962 N N . ASN A 1 117 ? -18.167 7.048 0.193 1.00 58.41 117 ASN A N 1
ATOM 963 C CA . ASN A 1 117 ? -18.113 8.352 0.851 1.00 58.41 117 ASN A CA 1
ATOM 964 C C . ASN A 1 117 ? -17.981 8.124 2.363 1.00 58.41 117 ASN A C 1
ATOM 966 O O . ASN A 1 117 ? -18.875 7.506 2.945 1.00 58.41 117 ASN A O 1
ATOM 970 N N . PRO A 1 118 ? -16.895 8.580 3.009 1.00 57.75 118 PRO A N 1
ATOM 971 C CA . PRO A 1 118 ? -16.770 8.473 4.451 1.00 57.75 118 PRO A CA 1
ATOM 972 C C . PRO A 1 118 ? -17.652 9.545 5.103 1.00 57.75 118 PRO A C 1
ATOM 974 O O . PRO A 1 118 ? -17.277 10.715 5.152 1.00 57.75 118 PRO A O 1
ATOM 977 N N . THR A 1 119 ? -18.838 9.149 5.564 1.00 48.88 119 THR A N 1
ATOM 978 C CA . THR A 1 119 ? -19.589 9.877 6.603 1.00 48.88 119 THR A CA 1
ATOM 979 C C . THR A 1 119 ? -19.144 9.427 7.981 1.00 48.88 119 THR A C 1
ATOM 981 O O . THR A 1 119 ? -19.031 8.192 8.162 1.00 48.88 119 THR A O 1
#

Foldseek 3Di:
DVVVVVVLPDDDPDDDPLVPVVVNVVVVVVVVVVVVLVVVVVCQVVCVVVVPCVVVVVVVVVVVVVCVVVVPPDDPDGDDDLVNPPDPNVVVVVVVVVVVCCVVPNDDPDDDDDDDDDD

pLDDT: mean 80.66, std 11.36, range [48.88, 94.56]

Sequence (119 aa):
MLQFYSYRLVIRQTFSAIHYAGKLFQQYIVDVYVKTEQNRLAFHRQNQKTLRVELYQGLMDHLANETVIEELKSGRVIILPSSFQGGPRAMQQNYQDAMAIVLKYGKPYLFITFTCNPT